Protein AF-A0A2N6GAF6-F1 (afdb_monomer)

Solvent-accessible surface area (backbone atoms only — not comparable to full-atom values): 3184 Å² total; per-residue (Å²): 133,66,88,90,53,86,84,87,80,84,86,86,74,91,79,76,59,92,46,80,84,37,42,61,64,45,52,53,55,53,63,65,33,64,92,79,36,80,55,91,85,73,84,121

Foldseek 3Di:
DPPPDDDDDDDDDLDADPDPVCHVVSVVVQCLDCVRDPDVVNPD

Secondary structure (DSSP, 8-state):
--TTSPPP---------SSSTTHHHHHHHHHH-TTT---TTTT-

pLDDT: mean 90.6, std 10.7, range [53.31, 98.44]

Structure (mmCIF, N/CA/C/O backbone):
data_AF-A0A2N6GAF6-F1
#
_entry.id   AF-A0A2N6GAF6-F1
#
loop_
_atom_site.group_PDB
_atom_site.id
_atom_site.type_symbol
_atom_site.label_atom_id
_atom_site.label_alt_id
_atom_site.label_comp_id
_atom_site.label_asym_id
_atom_site.label_entity_id
_atom_site.label_seq_id
_atom_site.pdbx_PDB_ins_code
_atom_site.Cartn_x
_atom_site.Cartn_y
_atom_site.Cartn_z
_atom_site.occupancy
_atom_site.B_iso_or_equiv
_atom_site.auth_seq_id
_atom_site.auth_comp_id
_atom_site.auth_asym_id
_atom_site.auth_atom_id
_atom_site.pdbx_PDB_model_num
ATOM 1 N N . MET A 1 1 ? -20.559 -1.388 25.630 1.00 68.00 1 MET A N 1
ATOM 2 C CA . MET A 1 1 ? -19.116 -1.208 25.361 1.00 68.00 1 MET A CA 1
ATOM 3 C C . MET A 1 1 ? -18.358 -1.628 26.605 1.00 68.00 1 MET A C 1
ATOM 5 O O . MET A 1 1 ? -18.792 -1.244 27.681 1.00 68.00 1 MET A O 1
ATOM 9 N N . ASN A 1 2 ? -17.312 -2.448 26.479 1.00 81.31 2 ASN A N 1
ATOM 10 C CA . ASN A 1 2 ? -16.473 -2.805 27.626 1.00 81.31 2 ASN A CA 1
ATOM 11 C C . ASN A 1 2 ? -15.410 -1.704 27.785 1.00 81.31 2 ASN A C 1
ATOM 13 O O . ASN A 1 2 ? -14.574 -1.605 26.887 1.00 81.31 2 ASN A O 1
ATOM 17 N N . PRO A 1 3 ? -15.447 -0.864 28.835 1.00 80.69 3 PRO A N 1
ATOM 18 C CA . PRO A 1 3 ? -14.543 0.285 28.973 1.00 80.69 3 PRO A CA 1
ATOM 19 C C . PRO A 1 3 ? -13.068 -0.128 29.094 1.00 80.69 3 PRO A C 1
ATOM 21 O O . PRO A 1 3 ? -12.184 0.658 28.774 1.00 80.69 3 PRO A O 1
ATOM 24 N N . ASP A 1 4 ? -12.810 -1.384 29.465 1.00 88.56 4 ASP A N 1
ATOM 25 C CA . ASP A 1 4 ? -11.464 -1.945 29.622 1.00 88.56 4 ASP A CA 1
ATOM 26 C C . ASP A 1 4 ? -10.850 -2.454 28.306 1.00 88.56 4 ASP A C 1
ATOM 28 O O . ASP A 1 4 ? -9.717 -2.936 28.291 1.00 88.56 4 ASP A O 1
ATOM 32 N N . LYS A 1 5 ? -11.593 -2.408 27.188 1.00 93.06 5 LYS A N 1
ATOM 33 C CA . LYS A 1 5 ? -11.090 -2.831 25.873 1.00 93.06 5 LYS A CA 1
ATOM 34 C C . LYS A 1 5 ? -10.762 -1.610 25.008 1.00 93.06 5 LYS A C 1
ATOM 36 O O . LYS A 1 5 ? -11.649 -0.783 24.791 1.00 93.06 5 LYS A O 1
ATOM 41 N N . PRO A 1 6 ? -9.538 -1.514 24.454 1.00 92.19 6 PRO A N 1
ATOM 42 C CA . PRO A 1 6 ? -9.202 -0.469 23.497 1.00 92.19 6 PRO A CA 1
ATOM 43 C C . PRO A 1 6 ? -10.142 -0.488 22.288 1.00 92.19 6 PRO A C 1
ATOM 45 O O . PRO A 1 6 ? -10.510 -1.553 21.787 1.00 92.19 6 PRO A O 1
ATOM 48 N N . THR A 1 7 ? -10.503 0.695 21.795 1.00 93.75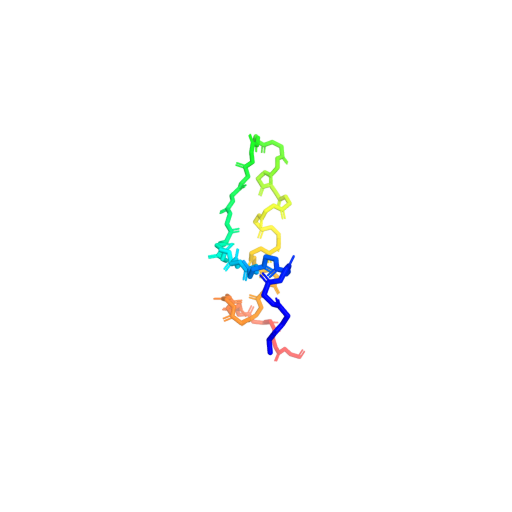 7 THR A N 1
ATOM 49 C CA . THR A 1 7 ? -11.188 0.826 20.504 1.00 93.75 7 THR A CA 1
ATOM 50 C C . THR A 1 7 ? -10.146 0.781 19.392 1.00 93.75 7 THR A C 1
ATOM 52 O O . THR A 1 7 ? -9.233 1.602 19.369 1.00 93.75 7 THR A O 1
ATOM 55 N N . GLY A 1 8 ? -10.263 -0.187 18.483 1.00 94.38 8 GLY A N 1
ATOM 56 C CA . GLY A 1 8 ? -9.377 -0.293 17.326 1.00 94.38 8 GLY A CA 1
ATOM 57 C C . GLY A 1 8 ? -9.737 0.735 16.256 1.00 94.38 8 GLY A C 1
ATOM 58 O O . GLY A 1 8 ? -10.888 0.799 15.829 1.00 94.38 8 GLY A O 1
ATOM 59 N N . LEU A 1 9 ? -8.751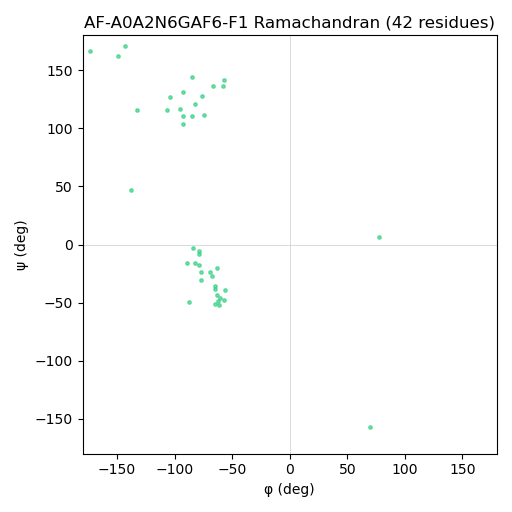 1.509 15.806 1.00 95.81 9 LEU A N 1
ATOM 60 C CA . LEU A 1 9 ? -8.864 2.383 14.641 1.00 95.81 9 LEU A CA 1
ATOM 61 C C . LEU A 1 9 ? -8.068 1.765 13.489 1.00 95.81 9 LEU A C 1
ATOM 63 O O . LEU A 1 9 ? -6.850 1.627 13.584 1.00 95.81 9 LEU A O 1
ATOM 67 N N . VAL A 1 10 ? -8.753 1.389 12.409 1.00 96.38 10 VAL A N 1
ATOM 68 C CA . VAL A 1 10 ? -8.112 0.827 11.214 1.00 96.38 10 VAL A CA 1
ATOM 69 C C . VAL A 1 10 ? -7.889 1.947 10.206 1.00 96.38 10 VAL A C 1
ATOM 71 O O . VAL A 1 10 ? -8.846 2.543 9.716 1.00 96.38 10 VAL A O 1
ATOM 74 N N . LEU A 1 11 ? -6.625 2.230 9.896 1.00 96.62 11 LEU A N 1
ATOM 75 C CA . LEU A 1 11 ? -6.251 3.172 8.846 1.00 96.62 11 LEU A CA 1
ATOM 76 C C . LEU A 1 11 ? -6.060 2.400 7.542 1.00 96.62 11 LEU A C 1
ATOM 78 O O . LEU A 1 11 ? -5.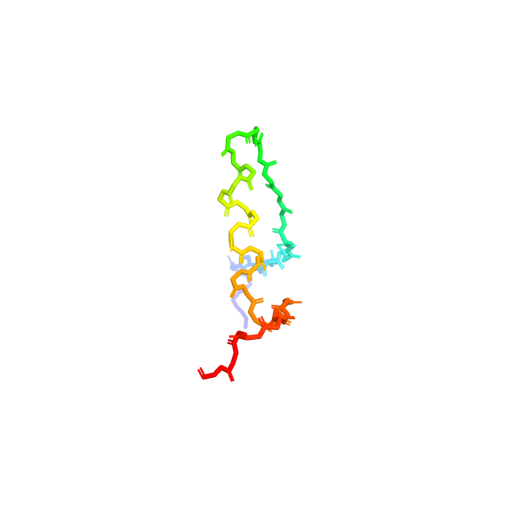122 1.616 7.410 1.00 96.62 11 LEU A O 1
ATOM 82 N N . LEU A 1 12 ? -6.970 2.609 6.596 1.00 96.69 12 LEU A N 1
ATOM 83 C CA . LEU A 1 12 ? -6.909 1.989 5.278 1.00 96.69 12 LEU A CA 1
ATOM 84 C C . LEU A 1 12 ? -6.175 2.916 4.310 1.00 96.69 12 LEU A C 1
ATOM 86 O O . LEU A 1 12 ? -6.475 4.104 4.221 1.00 96.69 12 LEU A O 1
ATOM 90 N N . ASN A 1 13 ? -5.215 2.357 3.584 1.00 94.62 13 ASN A N 1
ATOM 91 C CA . ASN A 1 13 ? -4.530 3.008 2.478 1.00 94.62 13 ASN A CA 1
ATOM 92 C C . ASN A 1 13 ? -4.119 1.931 1.463 1.00 94.62 13 ASN A C 1
ATOM 94 O O . ASN A 1 13 ? -4.042 0.754 1.808 1.00 94.62 13 ASN A O 1
ATOM 98 N N . MET A 1 14 ? -3.816 2.329 0.232 1.00 94.12 14 MET A N 1
ATOM 99 C CA . MET A 1 14 ? -3.325 1.411 -0.802 1.00 94.12 14 MET A CA 1
ATOM 100 C C . MET A 1 14 ? -1.909 0.892 -0.512 1.00 94.12 14 MET A C 1
ATOM 102 O O . MET A 1 14 ? -1.529 -0.172 -0.997 1.00 94.12 14 MET A O 1
ATOM 106 N N . GLY A 1 15 ? -1.127 1.633 0.279 1.00 95.00 15 GLY A N 1
ATOM 107 C CA . GLY A 1 15 ? 0.283 1.330 0.514 1.00 95.00 15 GLY A CA 1
ATOM 108 C C . GLY A 1 15 ? 1.142 1.579 -0.730 1.00 95.00 15 GLY A C 1
ATOM 109 O O . GLY A 1 15 ? 0.781 2.368 -1.602 1.00 95.00 15 GLY A O 1
ATOM 110 N N . GLY A 1 16 ? 2.296 0.922 -0.793 1.00 96.69 16 GLY A N 1
ATOM 111 C CA . GLY A 1 16 ? 3.239 1.000 -1.906 1.00 96.69 16 GLY A CA 1
ATOM 112 C C . GLY A 1 16 ? 4.379 -0.005 -1.720 1.00 96.69 16 GLY A C 1
ATOM 113 O O . GLY A 1 16 ? 4.507 -0.569 -0.630 1.00 96.69 16 GLY A O 1
ATOM 114 N N . PRO A 1 17 ? 5.183 -0.261 -2.763 1.00 97.94 17 PRO A N 1
ATOM 115 C CA . PRO A 1 17 ? 6.331 -1.151 -2.658 1.00 97.94 17 PRO A CA 1
ATOM 116 C C . PRO A 1 17 ? 7.396 -0.541 -1.734 1.00 97.94 17 PRO A C 1
ATOM 118 O O . PRO A 1 17 ? 7.690 0.651 -1.809 1.00 97.94 17 PRO A O 1
ATOM 121 N N . ASP A 1 18 ? 7.960 -1.363 -0.855 1.00 97.25 18 ASP A N 1
ATOM 122 C CA . ASP A 1 18 ? 9.011 -1.002 0.104 1.00 97.25 18 ASP A CA 1
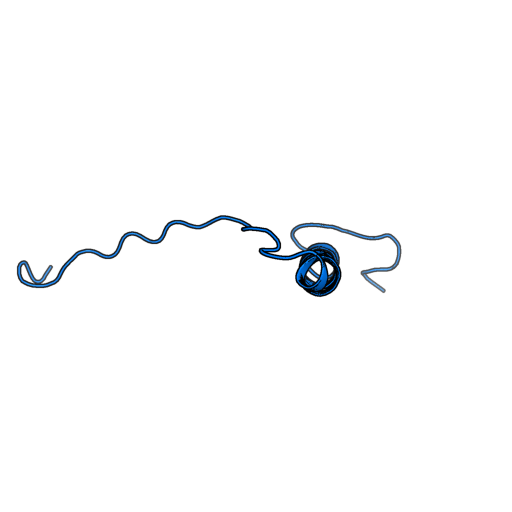ATOM 123 C C . ASP A 1 18 ? 10.427 -1.186 -0.463 1.00 97.25 18 ASP A C 1
ATOM 125 O O . ASP A 1 18 ? 11.390 -0.627 0.064 1.00 97.25 18 ASP A O 1
ATOM 129 N N . SER A 1 19 ? 10.552 -1.922 -1.567 1.00 98.31 19 SER A N 1
ATOM 130 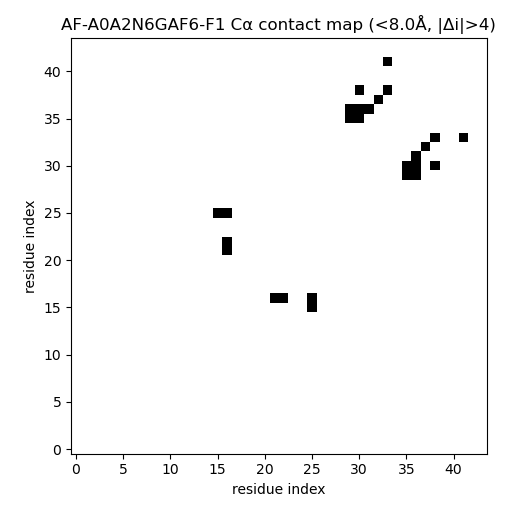C CA . SER A 1 19 ? 11.784 -2.081 -2.334 1.00 98.31 19 SER A CA 1
ATOM 131 C C . SER A 1 19 ? 11.513 -2.140 -3.841 1.00 98.31 19 SER A C 1
ATOM 133 O O . SER A 1 19 ? 10.368 -2.228 -4.291 1.00 98.31 19 SER A O 1
ATOM 135 N N . VAL A 1 20 ? 12.577 -2.097 -4.646 1.00 98.44 20 VAL A N 1
ATOM 136 C CA . VAL A 1 20 ? 12.468 -2.183 -6.112 1.00 98.44 20 VAL A CA 1
ATOM 137 C C . VAL A 1 20 ? 11.936 -3.552 -6.543 1.00 98.44 20 VAL A C 1
ATOM 139 O O . VAL A 1 20 ? 11.133 -3.647 -7.466 1.00 98.44 20 VAL A O 1
ATOM 142 N N . GLU A 1 21 ? 12.319 -4.612 -5.837 1.00 98.38 21 GLU A N 1
ATOM 143 C CA . GLU A 1 21 ? 11.879 -5.984 -6.102 1.00 98.38 21 GLU A CA 1
ATOM 144 C C . GLU A 1 21 ? 10.382 -6.169 -5.801 1.00 98.38 21 GLU A C 1
ATOM 146 O O . GLU A 1 21 ? 9.718 -6.998 -6.421 1.00 98.38 21 GLU A O 1
ATOM 151 N N . ALA A 1 22 ? 9.822 -5.364 -4.891 1.00 98.25 22 ALA A N 1
ATOM 152 C CA . ALA A 1 22 ? 8.402 -5.387 -4.544 1.00 98.25 22 ALA A CA 1
ATOM 153 C C . ALA A 1 22 ? 7.498 -4.668 -5.568 1.00 98.25 22 ALA A C 1
ATOM 155 O O . ALA A 1 22 ? 6.270 -4.768 -5.477 1.00 98.25 22 ALA A O 1
ATOM 156 N N . VAL A 1 23 ? 8.072 -3.969 -6.558 1.00 98.12 23 VAL A N 1
ATOM 157 C CA . VAL A 1 23 ? 7.314 -3.201 -7.561 1.00 98.12 23 VAL A CA 1
ATOM 158 C C . VAL A 1 23 ? 6.414 -4.103 -8.403 1.00 98.12 23 VAL A C 1
ATOM 160 O O . VAL A 1 23 ? 5.227 -3.806 -8.543 1.00 98.12 23 VAL A O 1
ATOM 163 N N . GLU A 1 24 ? 6.937 -5.211 -8.937 1.00 98.19 24 GLU A N 1
ATOM 164 C CA . GLU A 1 24 ? 6.137 -6.138 -9.749 1.00 98.19 24 GLU A CA 1
ATOM 165 C C . GLU A 1 24 ? 4.966 -6.733 -8.938 1.00 98.19 24 GLU A C 1
ATOM 167 O O . GLU A 1 24 ? 3.822 -6.585 -9.378 1.00 98.19 24 GLU A O 1
ATOM 172 N N . PRO A 1 25 ? 5.177 -7.313 -7.736 1.00 97.88 25 PRO A N 1
ATOM 173 C CA . PRO A 1 25 ? 4.077 -7.799 -6.904 1.00 97.88 25 PRO A CA 1
ATOM 174 C C . PRO A 1 25 ? 3.017 -6.739 -6.572 1.00 97.88 25 PRO A C 1
ATOM 176 O O . PRO A 1 25 ? 1.825 -7.056 -6.550 1.00 97.88 25 PRO A O 1
ATOM 179 N N . PHE A 1 26 ? 3.422 -5.492 -6.306 1.00 97.50 26 PHE A N 1
ATOM 180 C CA . PHE A 1 26 ? 2.494 -4.391 -6.034 1.00 97.50 26 PHE A CA 1
ATOM 181 C C . PHE A 1 26 ? 1.634 -4.064 -7.260 1.00 97.50 26 PHE A C 1
ATOM 183 O O . PHE A 1 26 ? 0.405 -4.045 -7.165 1.00 97.50 26 PHE A O 1
ATOM 190 N N . LEU A 1 27 ? 2.267 -3.859 -8.419 1.00 97.06 27 LEU A N 1
ATOM 191 C CA . LEU A 1 27 ? 1.559 -3.520 -9.652 1.00 97.06 27 LEU A CA 1
ATOM 192 C C . LEU A 1 27 ? 0.652 -4.663 -10.111 1.00 97.06 27 LEU A C 1
ATOM 194 O O . LEU A 1 27 ? -0.472 -4.405 -10.536 1.00 97.06 27 LEU A O 1
ATOM 198 N N . TYR A 1 28 ? 1.079 -5.919 -9.962 1.00 95.94 28 TYR A N 1
ATOM 199 C CA . TYR A 1 28 ? 0.231 -7.065 -10.279 1.00 95.94 28 TYR A CA 1
ATOM 200 C C . TYR A 1 28 ? -1.078 -7.039 -9.479 1.00 95.94 28 TYR A C 1
ATOM 202 O O . TYR A 1 28 ? -2.155 -7.176 -10.060 1.00 95.94 28 TYR A O 1
ATOM 210 N N .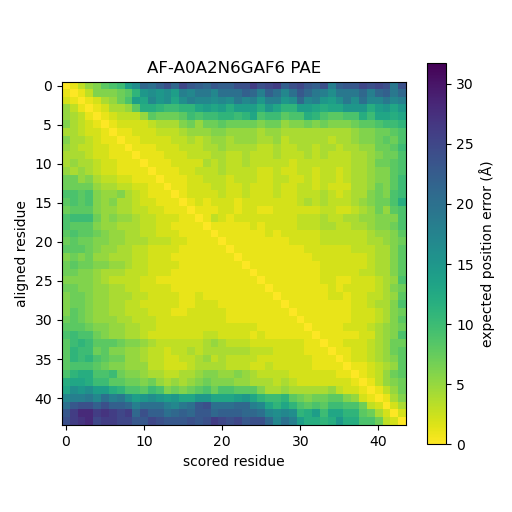 ARG A 1 29 ? -1.015 -6.812 -8.158 1.00 95.75 29 ARG A N 1
ATOM 211 C CA . ARG A 1 29 ? -2.216 -6.708 -7.307 1.00 95.75 29 ARG A CA 1
ATOM 212 C C . ARG A 1 29 ? -3.088 -5.519 -7.708 1.00 95.75 29 ARG A C 1
ATOM 214 O O . ARG A 1 29 ? -4.296 -5.683 -7.827 1.00 95.75 29 ARG A O 1
ATOM 221 N N . LEU A 1 30 ? -2.472 -4.365 -7.972 1.00 95.75 30 LEU A N 1
ATOM 222 C CA . LEU A 1 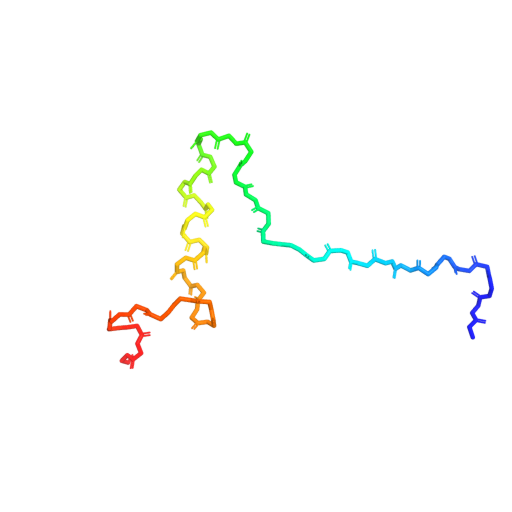30 ? -3.170 -3.140 -8.367 1.00 95.75 30 LEU A CA 1
ATOM 223 C C . LEU A 1 30 ? -3.964 -3.304 -9.673 1.00 95.75 30 LEU A C 1
ATOM 225 O O . LEU A 1 30 ? -5.120 -2.907 -9.739 1.00 95.75 30 LEU A O 1
ATOM 229 N N . PHE A 1 31 ? -3.365 -3.902 -10.704 1.00 94.56 31 PHE A N 1
ATOM 230 C CA . PHE A 1 31 ? -4.020 -4.091 -12.005 1.00 94.56 31 PHE A CA 1
ATOM 231 C C . PHE A 1 31 ? -4.949 -5.311 -12.063 1.00 94.56 31 PHE A C 1
ATOM 233 O O . PHE A 1 31 ? -5.764 -5.417 -12.983 1.00 94.56 31 PHE A O 1
ATOM 240 N N . SER A 1 32 ? -4.834 -6.234 -11.105 1.00 92.50 32 SER A N 1
ATOM 241 C CA . SER A 1 32 ? -5.757 -7.369 -10.973 1.00 92.50 32 SER A CA 1
ATOM 242 C C . SER A 1 32 ? -7.091 -6.965 -10.347 1.00 92.50 32 SER A C 1
ATOM 244 O O . SER A 1 32 ? -8.098 -7.638 -10.564 1.00 92.50 32 SER A O 1
ATOM 246 N N . ASP A 1 33 ? -7.108 -5.878 -9.581 1.00 94.25 33 ASP A N 1
ATOM 247 C CA . ASP A 1 33 ? -8.313 -5.369 -8.946 1.00 94.25 33 ASP A CA 1
ATOM 248 C C . ASP A 1 33 ? -9.229 -4.684 -9.976 1.00 94.25 33 ASP A C 1
ATOM 250 O O . ASP A 1 33 ? -8.916 -3.620 -10.514 1.00 94.25 33 ASP A O 1
ATOM 254 N N . ARG A 1 34 ? -10.381 -5.307 -10.253 1.00 90.50 34 ARG A N 1
ATOM 255 C CA . ARG A 1 34 ? -11.385 -4.809 -11.208 1.00 90.50 34 ARG A CA 1
ATOM 256 C C . ARG A 1 34 ? -12.272 -3.701 -10.652 1.00 90.50 34 ARG A C 1
ATOM 258 O O . ARG A 1 34 ? -12.903 -3.003 -11.447 1.00 90.50 34 ARG A O 1
ATOM 265 N N . GLU A 1 35 ? -12.331 -3.542 -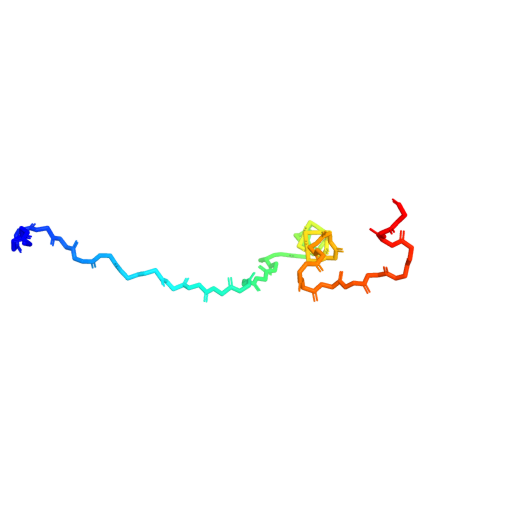9.334 1.00 92.38 35 GLU A N 1
ATOM 266 C CA . GLU A 1 35 ? -13.020 -2.415 -8.708 1.00 92.38 35 GLU A CA 1
ATOM 267 C C . GLU A 1 35 ? -12.170 -1.143 -8.815 1.00 92.38 35 GLU A C 1
ATOM 269 O O . GLU A 1 35 ? -12.720 -0.052 -8.963 1.00 92.38 35 GLU A O 1
ATOM 274 N N . LEU A 1 36 ? -10.838 -1.286 -8.825 1.00 91.75 36 LEU A N 1
ATOM 275 C CA . LEU A 1 36 ? -9.903 -0.174 -9.012 1.00 91.75 36 LEU A CA 1
ATOM 276 C C . LEU A 1 36 ? -9.594 0.126 -10.486 1.00 91.75 36 LEU A C 1
ATOM 278 O O . LEU A 1 36 ? -9.647 1.286 -10.894 1.00 91.75 36 LEU A O 1
ATOM 282 N N . ILE A 1 37 ? -9.238 -0.885 -11.290 1.00 92.25 37 ILE A N 1
ATOM 283 C CA . ILE A 1 37 ? -8.803 -0.704 -12.683 1.00 92.25 37 ILE A CA 1
ATOM 284 C C . ILE A 1 37 ? -9.509 -1.690 -13.620 1.00 92.25 37 ILE A C 1
ATOM 286 O O . ILE A 1 37 ? -9.288 -2.904 -13.621 1.00 92.25 37 ILE A O 1
ATOM 290 N N . GLN A 1 38 ? -10.310 -1.136 -14.527 1.00 90.50 38 GLN A N 1
ATOM 291 C CA . GLN A 1 38 ? -10.975 -1.893 -15.581 1.00 90.50 38 GLN A CA 1
ATOM 292 C C . GLN A 1 38 ? -10.121 -1.887 -16.849 1.00 90.50 38 GLN A C 1
ATOM 294 O O . GLN A 1 38 ? -10.052 -0.893 -17.569 1.00 90.50 38 GLN A O 1
ATOM 299 N N . LEU A 1 39 ? -9.455 -3.008 -17.124 1.00 88.38 39 LEU A N 1
ATOM 300 C CA . LEU A 1 39 ? -8.696 -3.174 -18.361 1.00 88.38 39 LEU A CA 1
ATOM 301 C C . LEU A 1 39 ? -9.620 -3.647 -19.492 1.00 88.38 39 LEU A C 1
ATOM 303 O O . LEU A 1 39 ? -10.515 -4.467 -19.246 1.00 88.38 39 LEU A O 1
ATOM 307 N N . PRO A 1 40 ? -9.394 -3.189 -20.737 1.00 83.69 40 PRO A N 1
ATOM 308 C CA . PRO A 1 40 ? -10.106 -3.727 -21.888 1.00 83.69 40 PRO A CA 1
ATOM 309 C C . PRO A 1 40 ? -9.852 -5.240 -21.969 1.00 83.69 40 PRO A C 1
ATOM 311 O O . PRO A 1 40 ? -8.719 -5.680 -21.789 1.00 83.69 40 PRO A O 1
ATOM 314 N N . LEU A 1 41 ? -10.910 -6.023 -22.228 1.00 77.75 41 LEU A N 1
ATOM 315 C CA . LEU A 1 41 ? -10.935 -7.503 -22.237 1.00 77.75 41 LEU A CA 1
ATOM 316 C C . LEU A 1 41 ? -10.970 -8.188 -20.857 1.00 77.75 41 LEU A C 1
ATOM 318 O O . LEU A 1 41 ? -1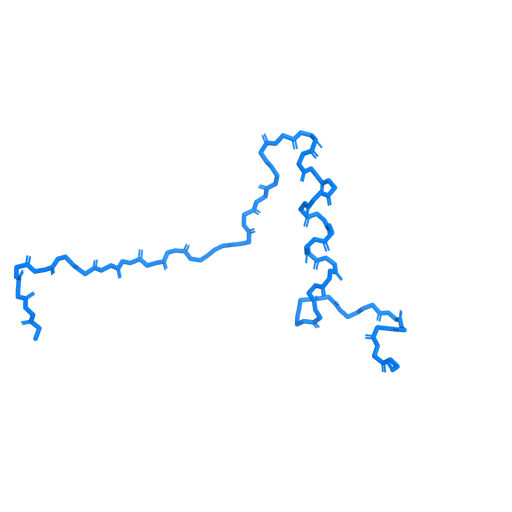0.902 -9.409 -20.778 1.00 77.75 41 LEU A O 1
ATOM 322 N N . GLY A 1 42 ? -11.104 -7.434 -19.764 1.00 62.66 42 GLY A N 1
ATOM 323 C CA . GLY A 1 42 ? -11.118 -7.986 -18.408 1.00 62.66 42 GLY A CA 1
ATOM 324 C C . GLY A 1 42 ? -12.422 -8.634 -17.933 1.00 62.66 42 GLY A C 1
ATOM 325 O O . GLY A 1 42 ? -12.438 -9.164 -16.824 1.00 62.66 42 GLY A O 1
ATOM 326 N N . ALA A 1 43 ? -13.481 -8.555 -18.741 1.00 59.22 43 ALA A N 1
ATOM 327 C CA . ALA A 1 43 ? -14.840 -8.999 -18.428 1.00 59.22 43 ALA A CA 1
ATOM 328 C C . ALA A 1 43 ? -15.489 -9.735 -19.619 1.00 59.22 43 ALA A C 1
ATOM 330 O O . ALA A 1 43 ? -16.608 -9.407 -20.014 1.00 59.22 43 ALA A O 1
ATOM 331 N N . LEU A 1 44 ? -14.757 -10.672 -20.233 1.00 53.31 44 LEU A N 1
ATOM 332 C CA . LEU A 1 44 ? -15.375 -11.712 -21.064 1.00 53.31 44 LEU A CA 1
ATOM 333 C C . LEU A 1 44 ? -15.753 -12.908 -20.191 1.00 53.31 44 LEU A C 1
ATOM 335 O O . LEU A 1 44 ? -14.915 -13.281 -19.339 1.00 53.31 44 LEU A O 1
#

Sequence (44 aa):
MNPDKPTGLVLLNMGGPDSVEAVEPFLYRLFSDRELIQLPLGAL

Radius of gyration: 17.31 Å; Cα contacts (8 Å, |Δi|>4): 13; chains: 1; bounding box: 32×15×52 Å

Mean predicted aligned error: 5.81 Å